Protein AF-A0A932H5B2-F1 (afdb_monomer_lite)

Secondary structure (DSSP, 8-state):
----TTB-TTS-EE--SEEEEEEEETTEEESSEEEEETT--EEEEEEESSS-EEEEETTSS-EEEEE-BTSEEEEEE---S-EEEEEE--S--STTGGG-EEEEEEEPPPGGG-----EEEEEEEGGGTEEEEEE--BTTTB--EEEEEEE-SSGGGGTT--TT-EE---

Radius of gyration: 19.83 Å; chains: 1; bounding box: 41×27×55 Å

pLDDT: mean 87.24, std 11.43, range [37.25, 97.94]

Structure (mmCIF, N/CA/C/O backbone):
data_AF-A0A932H5B2-F1
#
_entry.id   AF-A0A932H5B2-F1
#
loop_
_atom_site.group_PDB
_atom_site.id
_atom_site.type_symbol
_atom_site.label_atom_id
_atom_site.label_alt_id
_atom_site.label_comp_id
_atom_site.label_asym_id
_atom_site.label_entity_id
_atom_site.label_seq_id
_atom_site.pdbx_PDB_ins_code
_atom_site.Cartn_x
_atom_site.Cartn_y
_atom_site.Cartn_z
_atom_site.occupancy
_atom_site.B_iso_or_equiv
_atom_site.auth_seq_id
_atom_site.auth_comp_id
_atom_site.auth_asym_id
_atom_site.auth_atom_id
_atom_site.pdbx_PDB_model_num
ATOM 1 N N . MET A 1 1 ? -12.719 -3.119 -20.980 1.00 40.75 1 MET A N 1
ATOM 2 C CA . MET A 1 1 ? -11.584 -3.532 -20.126 1.00 40.75 1 MET A CA 1
ATOM 3 C C . MET A 1 1 ? -12.163 -4.275 -18.932 1.00 40.75 1 MET A C 1
ATOM 5 O O . MET A 1 1 ? -13.100 -3.775 -18.320 1.00 40.75 1 MET A O 1
ATOM 9 N N . SER A 1 2 ? -11.714 -5.512 -18.713 1.00 37.25 2 SER A N 1
ATOM 10 C CA . SER A 1 2 ? -12.248 -6.443 -17.710 1.00 37.25 2 SER A CA 1
ATOM 11 C C . SER A 1 2 ? -12.205 -5.823 -16.313 1.00 37.25 2 SER A C 1
ATOM 13 O O . SER A 1 2 ? -11.119 -5.559 -15.805 1.00 37.25 2 SER A O 1
ATOM 15 N N . HIS A 1 3 ? -13.371 -5.586 -15.712 1.00 44.72 3 HIS A N 1
ATOM 16 C CA . HIS A 1 3 ? -13.480 -5.186 -14.312 1.00 44.72 3 HIS A CA 1
ATOM 17 C C . HIS A 1 3 ? -13.084 -6.399 -13.466 1.00 44.72 3 HIS A C 1
ATOM 19 O O . HIS A 1 3 ? -13.853 -7.346 -13.325 1.00 44.72 3 HIS A O 1
ATOM 25 N N . THR A 1 4 ? -11.845 -6.430 -12.979 1.00 56.38 4 THR A N 1
ATOM 26 C CA . THR A 1 4 ? -11.479 -7.358 -11.905 1.00 56.38 4 THR A CA 1
ATOM 27 C C . THR A 1 4 ? -12.244 -6.948 -10.646 1.00 56.38 4 THR A C 1
ATOM 29 O O . THR A 1 4 ? -12.588 -5.780 -10.493 1.00 56.38 4 THR A O 1
ATOM 32 N N . GLN A 1 5 ? -12.491 -7.882 -9.724 1.00 66.62 5 GLN A N 1
ATOM 33 C CA . GLN A 1 5 ? -13.179 -7.626 -8.444 1.00 66.62 5 GLN A CA 1
ATOM 34 C C . GLN A 1 5 ? -12.638 -6.399 -7.677 1.00 66.62 5 GLN A C 1
ATOM 36 O O . GLN A 1 5 ? -13.367 -5.771 -6.916 1.00 66.62 5 GLN A O 1
ATOM 41 N N . TYR A 1 6 ? -11.367 -6.055 -7.900 1.00 77.38 6 TYR A N 1
ATOM 42 C CA . TYR A 1 6 ? -10.659 -4.952 -7.253 1.00 77.38 6 TYR A CA 1
ATOM 43 C C . TYR A 1 6 ? -10.408 -3.743 -8.169 1.00 77.38 6 TYR A C 1
ATOM 45 O O . TYR A 1 6 ? -10.030 -2.681 -7.681 1.00 77.38 6 TYR A O 1
ATOM 53 N N . GLY A 1 7 ? -10.581 -3.887 -9.485 1.00 82.00 7 GLY A N 1
ATOM 54 C CA . GLY A 1 7 ? -10.318 -2.835 -10.465 1.00 82.00 7 GLY A CA 1
ATOM 55 C C . GLY A 1 7 ? -11.496 -1.874 -10.600 1.00 82.00 7 GLY A C 1
ATOM 56 O O . GLY A 1 7 ? -12.632 -2.295 -10.808 1.00 82.00 7 GLY A O 1
ATOM 57 N N . LEU A 1 8 ? -11.219 -0.576 -10.510 1.00 85.31 8 LEU A N 1
ATOM 58 C CA . LEU A 1 8 ? -12.201 0.495 -10.642 1.00 85.31 8 LEU A CA 1
ATOM 59 C C . LEU A 1 8 ? -12.187 1.106 -12.060 1.00 85.31 8 LEU A C 1
ATOM 61 O O . LEU A 1 8 ? -11.189 0.985 -12.777 1.00 85.31 8 LEU A O 1
ATOM 65 N N . PRO A 1 9 ? -13.272 1.790 -12.485 1.00 84.44 9 PRO A N 1
ATOM 66 C CA . PRO A 1 9 ? -13.373 2.381 -13.827 1.00 84.44 9 PRO A CA 1
ATOM 67 C C . PRO A 1 9 ? -12.300 3.429 -14.158 1.00 84.44 9 PRO A C 1
ATOM 69 O O . PRO A 1 9 ? -12.025 3.677 -15.328 1.00 84.44 9 PRO A O 1
ATOM 72 N N . ASP A 1 10 ? -11.687 4.034 -13.142 1.00 85.38 10 ASP A N 1
ATOM 73 C CA . ASP A 1 10 ? -10.596 5.007 -13.270 1.00 85.38 10 ASP A CA 1
ATOM 74 C C . ASP A 1 10 ? -9.206 4.353 -13.421 1.00 85.38 10 ASP A C 1
ATOM 76 O O . ASP A 1 10 ? -8.190 5.046 -13.450 1.00 85.38 10 ASP A O 1
ATOM 80 N N . GLY A 1 11 ? -9.148 3.018 -13.503 1.00 84.81 11 GLY A N 1
ATOM 81 C CA . GLY A 1 11 ? -7.909 2.249 -13.608 1.00 84.81 11 GLY A CA 1
ATOM 82 C C . GLY A 1 11 ? -7.170 2.062 -12.282 1.00 84.81 11 GLY A C 1
ATOM 83 O O . GLY A 1 11 ? -6.080 1.489 -12.278 1.00 84.81 11 GLY A O 1
ATOM 84 N N . SER A 1 12 ? -7.733 2.525 -11.163 1.00 91.38 12 SER A N 1
ATOM 85 C CA . SER A 1 12 ? -7.198 2.236 -9.834 1.00 91.38 12 SER A CA 1
ATOM 86 C C . SER A 1 12 ? -7.645 0.864 -9.331 1.00 91.38 12 SER A C 1
ATOM 88 O O . SER A 1 12 ? -8.636 0.299 -9.793 1.00 91.38 12 SER A O 1
ATOM 90 N N . VAL A 1 13 ? -6.896 0.308 -8.382 1.00 93.31 13 VAL A N 1
ATOM 91 C CA . VAL A 1 13 ? -7.183 -0.994 -7.778 1.00 93.31 13 VAL A CA 1
ATOM 92 C C . VAL A 1 13 ? -7.398 -0.809 -6.285 1.00 93.31 13 VAL A C 1
ATOM 94 O O . VAL A 1 13 ? -6.471 -0.431 -5.570 1.00 93.31 13 VAL A O 1
ATOM 97 N N . ARG A 1 14 ? -8.615 -1.072 -5.805 1.00 92.31 14 ARG A N 1
ATOM 98 C CA . ARG A 1 14 ? -8.953 -1.021 -4.379 1.00 92.31 14 ARG A CA 1
ATOM 99 C C . ARG A 1 14 ? -8.633 -2.354 -3.728 1.00 92.31 14 ARG A C 1
ATOM 101 O O . ARG A 1 14 ? -9.216 -3.364 -4.105 1.00 92.31 14 ARG A O 1
ATOM 108 N N . LEU A 1 15 ? -7.733 -2.353 -2.749 1.00 90.81 15 LEU A N 1
ATOM 109 C CA . LEU A 1 15 ? -7.240 -3.578 -2.120 1.00 90.81 15 LEU A CA 1
ATOM 110 C C . LEU A 1 15 ? -7.739 -3.707 -0.671 1.00 90.81 15 LEU A C 1
ATOM 112 O O . LEU A 1 15 ? -7.776 -2.710 0.062 1.00 90.81 15 LEU A O 1
ATOM 116 N N . PRO A 1 16 ? -8.144 -4.917 -0.242 1.00 90.06 16 PRO A N 1
ATOM 117 C CA . PRO A 1 16 ? -8.527 -5.166 1.143 1.00 90.06 16 PRO A CA 1
ATOM 118 C C . PRO A 1 16 ? -7.301 -5.081 2.072 1.00 90.06 16 PRO A C 1
ATOM 120 O O . PRO A 1 16 ? -6.175 -5.253 1.600 1.00 90.06 16 PRO A O 1
ATOM 123 N N . PRO A 1 17 ? -7.495 -4.815 3.379 1.00 90.50 17 PRO A N 1
ATOM 124 C CA . PRO A 1 17 ? -6.425 -4.887 4.377 1.00 90.50 17 PRO A CA 1
ATOM 125 C C . PRO A 1 17 ? -5.668 -6.221 4.327 1.00 90.50 17 PRO A C 1
ATOM 127 O O . PRO A 1 17 ? -6.274 -7.263 4.078 1.00 90.50 17 PRO A O 1
ATOM 130 N N . GLY A 1 18 ? -4.360 -6.187 4.590 1.00 92.06 18 GLY A N 1
ATOM 131 C CA . GLY A 1 18 ? -3.470 -7.349 4.495 1.00 92.06 18 GLY A CA 1
ATOM 132 C C . GLY A 1 18 ? -2.404 -7.212 3.406 1.00 92.06 18 GLY A C 1
ATOM 133 O O . GLY A 1 18 ? -1.828 -6.137 3.218 1.00 92.06 18 GLY A O 1
ATOM 134 N N . ASP A 1 19 ? -2.113 -8.316 2.721 1.00 95.44 19 ASP A N 1
ATOM 135 C CA . ASP A 1 19 ? -1.009 -8.404 1.765 1.00 95.44 19 ASP A CA 1
ATOM 136 C C . ASP A 1 19 ? -1.374 -7.787 0.408 1.00 95.44 19 ASP A C 1
ATOM 138 O O . ASP A 1 19 ? -2.349 -8.163 -0.246 1.00 95.44 19 ASP A O 1
ATOM 142 N N . VAL A 1 20 ? -0.550 -6.840 -0.035 1.00 95.38 20 VAL A N 1
ATOM 143 C CA . VAL A 1 20 ? -0.698 -6.109 -1.295 1.00 95.38 20 VAL A CA 1
ATOM 144 C C . VAL A 1 20 ? 0.484 -6.438 -2.191 1.00 95.38 20 VAL A C 1
ATOM 146 O O . VAL A 1 20 ? 1.590 -5.946 -1.984 1.00 95.38 20 VAL A O 1
ATOM 149 N N . TYR A 1 21 ? 0.254 -7.261 -3.207 1.00 95.50 21 TYR A N 1
ATOM 150 C CA . TYR A 1 21 ? 1.292 -7.649 -4.159 1.00 95.50 21 TYR A CA 1
ATOM 151 C C . TYR A 1 21 ? 1.503 -6.570 -5.217 1.00 95.50 21 TYR A C 1
ATOM 153 O O . TYR A 1 21 ? 0.560 -6.147 -5.889 1.00 95.50 21 TYR A O 1
ATOM 161 N N . ILE A 1 22 ? 2.757 -6.156 -5.385 1.00 97.12 22 ILE A N 1
ATOM 162 C CA . ILE A 1 22 ? 3.170 -5.141 -6.349 1.00 97.12 22 ILE A CA 1
ATOM 163 C C . ILE A 1 22 ? 4.284 -5.728 -7.209 1.00 97.12 22 ILE A C 1
ATOM 165 O O . ILE A 1 22 ? 5.398 -5.984 -6.745 1.00 97.12 22 ILE A O 1
ATOM 169 N N . LEU A 1 23 ? 3.987 -5.928 -8.490 1.00 97.12 23 LEU A N 1
ATOM 170 C CA . LEU A 1 23 ? 4.995 -6.303 -9.470 1.00 97.12 23 LEU A CA 1
ATOM 171 C C . LEU A 1 23 ? 5.765 -5.056 -9.898 1.00 97.12 23 LEU A C 1
ATOM 173 O O . LEU A 1 23 ? 5.173 -4.019 -10.198 1.00 97.12 23 LEU A O 1
ATOM 177 N N . VAL A 1 24 ? 7.084 -5.170 -9.960 1.00 97.94 24 VAL A N 1
ATOM 178 C CA . VAL A 1 24 ? 7.983 -4.069 -10.288 1.00 97.94 24 VAL A CA 1
ATOM 179 C C . VAL A 1 24 ? 8.810 -4.446 -11.506 1.00 97.94 24 VAL A C 1
ATOM 181 O O . VAL A 1 24 ? 9.407 -5.520 -11.580 1.00 97.94 24 VAL A O 1
ATOM 184 N N . THR A 1 25 ? 8.799 -3.567 -12.498 1.00 96.94 25 THR A N 1
ATOM 185 C CA . THR A 1 25 ? 9.558 -3.707 -13.741 1.00 96.94 25 THR A CA 1
ATOM 186 C C . THR A 1 25 ? 9.916 -2.316 -14.254 1.00 96.94 25 THR A C 1
ATOM 188 O O . THR A 1 25 ? 9.278 -1.333 -13.887 1.00 96.94 25 THR A O 1
ATOM 191 N N . GLN A 1 26 ? 10.943 -2.180 -15.084 1.00 96.50 26 GLN A N 1
ATOM 192 C CA . GLN A 1 26 ? 11.257 -0.933 -15.774 1.00 96.50 26 GLN A CA 1
ATOM 193 C C . GLN A 1 26 ? 10.039 -0.483 -16.611 1.00 96.50 26 GLN A C 1
ATOM 195 O O . GLN A 1 26 ? 9.632 -1.154 -17.552 1.00 96.50 26 GLN A O 1
ATOM 200 N N . PHE A 1 27 ? 9.373 0.641 -16.350 1.00 95.38 27 PHE A N 1
ATOM 201 C CA . PHE A 1 27 ? 9.579 1.668 -15.318 1.00 95.38 27 PHE A CA 1
ATOM 202 C C . PHE A 1 27 ? 8.260 1.929 -14.581 1.00 95.38 27 PHE A C 1
ATOM 204 O O . PHE A 1 27 ? 7.773 3.059 -14.518 1.00 95.38 27 PHE A O 1
ATOM 211 N N . VAL A 1 28 ? 7.620 0.858 -14.121 1.00 96.75 28 VAL A N 1
ATOM 212 C CA . VAL A 1 28 ? 6.246 0.841 -13.634 1.00 96.75 28 VAL A CA 1
ATOM 213 C C . VAL A 1 28 ? 6.097 -0.096 -12.434 1.00 96.75 28 VAL A C 1
ATOM 215 O O . VAL A 1 28 ? 6.658 -1.191 -12.392 1.00 96.75 28 VAL A O 1
ATOM 218 N N . TYR A 1 29 ? 5.298 0.344 -11.468 1.00 97.38 29 TYR A N 1
ATOM 219 C CA . TYR A 1 29 ? 4.737 -0.518 -10.433 1.00 97.38 29 TYR A CA 1
ATOM 220 C C . TYR A 1 29 ? 3.374 -1.000 -10.910 1.00 97.38 29 TYR A C 1
ATOM 222 O O . TYR A 1 29 ? 2.596 -0.209 -11.437 1.00 97.38 29 TYR A O 1
ATOM 230 N N . VAL A 1 30 ? 3.064 -2.276 -10.741 1.00 95.56 30 VAL A N 1
ATOM 231 C CA . VAL A 1 30 ? 1.767 -2.835 -11.113 1.00 95.56 30 VAL A CA 1
ATOM 232 C C . VAL A 1 30 ? 1.126 -3.452 -9.874 1.00 95.56 30 VAL A C 1
ATOM 234 O O . VAL A 1 30 ? 1.669 -4.428 -9.353 1.00 95.56 30 VAL A O 1
ATOM 237 N N . PRO A 1 31 ? -0.032 -2.938 -9.425 1.00 95.06 31 PRO A N 1
ATOM 238 C CA . PRO A 1 31 ? -0.730 -1.741 -9.927 1.00 95.06 31 PRO A CA 1
ATOM 239 C C . PRO A 1 31 ? 0.020 -0.422 -9.640 1.00 95.06 31 PRO A C 1
ATOM 241 O O . PRO A 1 31 ? 0.735 -0.309 -8.648 1.00 95.06 31 PRO A O 1
ATOM 244 N N . ASN A 1 32 ? -0.178 0.595 -10.492 1.00 94.62 32 ASN A N 1
ATOM 245 C CA . ASN A 1 32 ? 0.404 1.937 -10.310 1.00 94.62 32 ASN A CA 1
ATOM 246 C C . ASN A 1 32 ? -0.551 2.936 -9.638 1.00 94.62 32 ASN A C 1
ATOM 248 O O . ASN A 1 32 ? -0.116 4.018 -9.263 1.00 94.62 32 ASN A O 1
ATOM 252 N N . ASN A 1 33 ? -1.831 2.588 -9.499 1.00 95.56 33 ASN A N 1
ATOM 253 C CA . ASN A 1 33 ? -2.848 3.353 -8.784 1.00 95.56 33 ASN A CA 1
ATOM 254 C C . ASN A 1 33 ? -3.533 2.411 -7.790 1.00 95.56 33 ASN A C 1
ATOM 256 O O . ASN A 1 33 ? -4.381 1.605 -8.170 1.00 95.56 33 ASN A O 1
ATOM 260 N N . ILE A 1 34 ? -3.135 2.482 -6.527 1.00 95.75 34 ILE A N 1
ATOM 261 C CA . ILE A 1 34 ? -3.607 1.610 -5.449 1.00 95.75 34 ILE A CA 1
ATOM 262 C C . ILE A 1 34 ? -4.561 2.409 -4.572 1.00 95.75 34 ILE A C 1
ATOM 264 O O . ILE A 1 34 ? -4.251 3.546 -4.242 1.00 95.75 34 ILE A O 1
ATOM 268 N N . ARG A 1 35 ? -5.691 1.835 -4.156 1.00 94.69 35 ARG A N 1
ATOM 269 C CA . ARG A 1 35 ? -6.562 2.433 -3.137 1.00 94.69 35 ARG A CA 1
ATOM 270 C C . ARG A 1 35 ? -6.553 1.609 -1.859 1.00 94.69 35 ARG A C 1
ATOM 272 O O . ARG A 1 35 ? -6.812 0.406 -1.909 1.00 94.69 35 ARG A O 1
ATOM 279 N N . LEU A 1 36 ? -6.273 2.271 -0.740 1.00 94.06 36 LEU A N 1
ATOM 280 C CA . LEU A 1 36 ? -6.216 1.702 0.608 1.00 94.06 36 LEU A CA 1
ATOM 281 C C . LEU A 1 36 ? -7.199 2.441 1.523 1.00 94.06 36 LEU A C 1
ATOM 283 O O . LEU A 1 36 ? -7.577 3.572 1.235 1.00 94.06 36 LEU A O 1
ATOM 287 N N . LYS A 1 37 ? -7.583 1.827 2.641 1.00 92.62 37 LYS A N 1
ATOM 288 C CA . LYS A 1 37 ? -8.440 2.443 3.661 1.00 92.62 37 LYS A CA 1
ATOM 289 C C . LYS A 1 37 ? -7.598 3.053 4.776 1.00 92.62 37 LYS A C 1
ATOM 291 O O . LYS A 1 37 ? -6.624 2.443 5.228 1.00 92.62 37 LYS A O 1
ATOM 296 N N . ALA A 1 38 ? -7.998 4.227 5.250 1.00 90.25 38 ALA A N 1
ATOM 297 C CA . ALA A 1 38 ? -7.423 4.824 6.445 1.00 90.25 38 ALA A CA 1
ATOM 298 C C . ALA A 1 38 ? -7.610 3.900 7.666 1.00 90.25 38 ALA A C 1
ATOM 300 O O . ALA A 1 38 ? -8.615 3.207 7.804 1.00 90.25 38 ALA A O 1
ATOM 301 N N . GLY A 1 39 ? -6.614 3.852 8.548 1.00 86.06 39 GLY A N 1
ATOM 302 C CA . GLY A 1 39 ? -6.627 3.069 9.785 1.00 86.06 39 GLY A CA 1
ATOM 303 C C . GLY A 1 39 ? -6.365 1.566 9.624 1.00 86.06 39 GLY A C 1
ATOM 304 O O . GLY A 1 39 ? -6.055 0.914 10.628 1.00 86.06 39 GLY A O 1
ATOM 305 N N . ALA A 1 40 ? -6.413 1.024 8.404 1.00 88.31 40 ALA A N 1
ATOM 306 C CA . ALA A 1 40 ? -6.161 -0.387 8.118 1.00 88.31 40 ALA A CA 1
ATOM 307 C C . ALA A 1 40 ? -4.665 -0.705 7.942 1.00 88.31 40 ALA A C 1
ATOM 309 O O . ALA A 1 40 ? -3.876 0.135 7.510 1.00 88.31 40 ALA A O 1
ATOM 310 N N . LEU A 1 41 ? -4.268 -1.928 8.307 1.00 89.75 41 LEU A N 1
ATOM 311 C CA . LEU A 1 41 ? -2.891 -2.410 8.189 1.00 89.75 41 LEU A CA 1
ATOM 312 C C . LEU A 1 41 ? -2.686 -3.110 6.841 1.00 89.75 41 LEU A C 1
ATOM 314 O O . LEU A 1 41 ? -3.460 -3.994 6.475 1.00 89.75 41 LEU A O 1
ATOM 318 N N . TYR A 1 42 ? -1.621 -2.737 6.136 1.00 94.50 42 TYR A N 1
ATOM 319 C CA . TYR A 1 42 ? -1.247 -3.309 4.847 1.00 94.50 42 TYR A CA 1
ATOM 320 C C . TYR A 1 42 ? 0.223 -3.707 4.834 1.00 94.50 42 TYR A C 1
ATOM 322 O O . TYR A 1 42 ? 1.063 -2.979 5.362 1.00 94.50 42 TYR A O 1
ATOM 330 N N . THR A 1 43 ? 0.548 -4.810 4.168 1.00 95.94 43 THR A N 1
ATOM 331 C CA . THR A 1 43 ? 1.926 -5.203 3.862 1.00 95.94 43 THR A CA 1
ATOM 332 C C . THR A 1 43 ? 2.112 -5.166 2.353 1.00 95.94 43 THR A C 1
ATOM 334 O O . THR A 1 43 ? 1.600 -6.014 1.630 1.00 95.94 43 THR A O 1
ATOM 337 N N . LEU A 1 44 ? 2.836 -4.162 1.865 1.00 96.44 44 LEU A N 1
ATOM 338 C CA . LEU A 1 44 ? 3.193 -4.039 0.456 1.00 96.44 44 LEU A CA 1
ATOM 339 C C . LEU A 1 44 ? 4.321 -5.030 0.151 1.00 96.44 44 LEU A C 1
ATOM 341 O O . LEU A 1 44 ? 5.414 -4.915 0.702 1.00 96.44 44 LEU A O 1
ATOM 345 N N . LEU A 1 45 ? 4.049 -6.005 -0.707 1.00 97.56 45 LEU A N 1
ATOM 346 C CA . LEU A 1 45 ? 4.970 -7.055 -1.123 1.00 97.56 45 LEU A CA 1
ATOM 347 C C . LEU A 1 45 ? 5.443 -6.763 -2.544 1.00 97.56 45 LEU A C 1
ATOM 349 O O . LEU A 1 45 ? 4.716 -6.975 -3.515 1.00 97.56 45 LEU A O 1
ATOM 353 N N . PHE A 1 46 ? 6.667 -6.269 -2.663 1.00 97.94 46 PHE A N 1
ATOM 354 C CA . PHE A 1 46 ? 7.278 -5.922 -3.935 1.00 97.94 46 PHE A CA 1
ATOM 355 C C . PHE A 1 46 ? 8.061 -7.098 -4.507 1.00 97.94 46 PHE A C 1
ATOM 357 O O . PHE A 1 46 ? 8.877 -7.707 -3.812 1.00 97.94 46 PHE A O 1
ATOM 364 N N . LEU A 1 47 ? 7.866 -7.361 -5.797 1.00 97.38 47 LEU A N 1
ATOM 365 C CA . LEU A 1 47 ? 8.651 -8.326 -6.558 1.00 97.38 47 LEU A CA 1
ATOM 366 C C . LEU A 1 47 ? 9.214 -7.658 -7.810 1.00 97.38 47 LEU A C 1
ATOM 368 O O . LEU A 1 47 ? 8.448 -7.256 -8.685 1.00 97.38 47 LEU A O 1
ATOM 372 N N . SER A 1 48 ? 10.541 -7.581 -7.921 1.00 97.69 48 SER A N 1
ATOM 373 C CA . SER A 1 48 ? 11.174 -7.146 -9.167 1.00 97.69 48 SER A CA 1
ATOM 374 C C . SER A 1 48 ? 11.312 -8.300 -10.160 1.00 97.69 48 SER A C 1
ATOM 376 O O . SER A 1 48 ? 11.776 -9.386 -9.804 1.00 97.69 48 SER A O 1
AT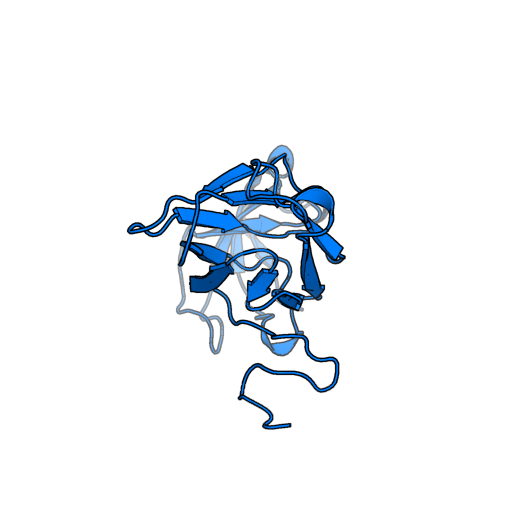OM 378 N N . LYS A 1 49 ? 10.936 -8.044 -11.417 1.00 97.19 49 LYS A N 1
ATOM 379 C CA . LYS A 1 49 ? 11.073 -8.989 -12.535 1.00 97.19 49 LYS A CA 1
ATOM 380 C C . LYS A 1 49 ? 12.380 -8.822 -13.322 1.00 97.19 49 LYS A C 1
ATOM 382 O O . LYS A 1 49 ? 12.752 -9.734 -14.055 1.00 97.19 49 LYS A O 1
ATOM 387 N N . ASP A 1 50 ? 13.047 -7.675 -13.218 1.00 95.81 50 ASP A N 1
ATOM 388 C CA . ASP A 1 50 ? 14.170 -7.318 -14.091 1.00 95.81 50 ASP A CA 1
ATOM 389 C C . ASP A 1 50 ? 15.414 -6.860 -13.321 1.00 95.81 50 ASP A C 1
ATOM 391 O O . ASP A 1 50 ? 16.375 -7.616 -13.199 1.00 95.81 50 ASP A O 1
ATOM 395 N N . VAL A 1 51 ? 15.413 -5.637 -12.801 1.00 96.06 51 VAL A N 1
ATOM 396 C CA . VAL A 1 51 ? 16.572 -4.983 -12.188 1.00 96.06 51 VAL A CA 1
ATOM 397 C C . VAL A 1 51 ? 16.278 -4.579 -10.752 1.00 96.06 51 VAL A C 1
ATOM 399 O O . VAL A 1 51 ? 15.177 -4.750 -10.234 1.00 96.06 51 VAL A O 1
ATOM 402 N N . LEU A 1 52 ? 17.288 -4.059 -10.078 1.00 96.69 52 LEU A N 1
ATOM 403 C CA . LEU A 1 52 ? 17.124 -3.482 -8.760 1.00 96.69 52 LEU A CA 1
ATOM 404 C C . LEU A 1 52 ? 16.315 -2.173 -8.873 1.00 96.69 52 LEU A C 1
ATOM 406 O O . LEU A 1 52 ? 16.565 -1.350 -9.754 1.00 96.69 52 LEU A O 1
ATOM 410 N N . HIS A 1 53 ? 15.311 -2.020 -8.009 1.00 97.62 53 HIS A N 1
ATOM 411 C CA . HIS A 1 53 ? 14.449 -0.835 -7.930 1.00 97.62 53 HIS A CA 1
ATOM 412 C C . HIS A 1 53 ? 14.399 -0.299 -6.504 1.00 97.62 53 HIS A C 1
ATOM 414 O O . HIS A 1 53 ? 14.870 -0.931 -5.560 1.00 97.62 53 HIS A O 1
ATOM 420 N N . GLY A 1 54 ? 13.770 0.858 -6.346 1.00 95.75 54 GLY A N 1
ATOM 421 C CA . GLY A 1 54 ? 13.447 1.438 -5.054 1.00 95.75 54 GLY A CA 1
ATOM 422 C C . GLY A 1 54 ? 11.945 1.642 -4.898 1.00 95.75 54 GLY A C 1
ATOM 423 O O . GLY A 1 54 ? 11.214 1.705 -5.887 1.00 95.75 54 GLY A O 1
ATOM 424 N N . ALA A 1 55 ? 11.481 1.756 -3.662 1.00 95.94 55 ALA A N 1
ATOM 425 C CA . ALA A 1 55 ? 10.163 2.281 -3.335 1.00 95.94 55 ALA A CA 1
ATOM 426 C C . ALA A 1 55 ? 10.301 3.267 -2.179 1.00 95.94 55 ALA A C 1
ATOM 428 O O . ALA A 1 55 ? 10.703 2.889 -1.078 1.00 95.94 55 ALA A O 1
ATOM 429 N N . SER A 1 56 ? 9.958 4.522 -2.450 1.00 95.00 56 SER A N 1
ATOM 430 C CA . SER A 1 56 ? 9.951 5.628 -1.498 1.00 95.00 56 SER A CA 1
ATOM 431 C C . SER A 1 56 ? 8.550 6.216 -1.410 1.00 95.00 56 SER A C 1
ATOM 433 O O . SER A 1 56 ? 8.015 6.655 -2.426 1.00 95.00 56 SER A O 1
ATOM 435 N N . LEU A 1 57 ? 7.949 6.197 -0.220 1.00 94.00 57 LEU A N 1
ATOM 436 C CA . LEU A 1 57 ? 6.622 6.762 0.047 1.00 94.00 57 LEU A CA 1
ATOM 437 C C . LEU A 1 57 ? 6.767 8.165 0.657 1.00 94.00 57 LEU A C 1
ATOM 439 O O . LEU A 1 57 ? 7.095 8.295 1.841 1.00 94.00 57 LEU A O 1
ATOM 443 N N . ILE A 1 58 ? 6.521 9.207 -0.137 1.00 89.44 58 ILE A N 1
ATOM 444 C CA . ILE A 1 58 ? 6.944 10.589 0.160 1.00 89.44 58 ILE A CA 1
ATOM 445 C C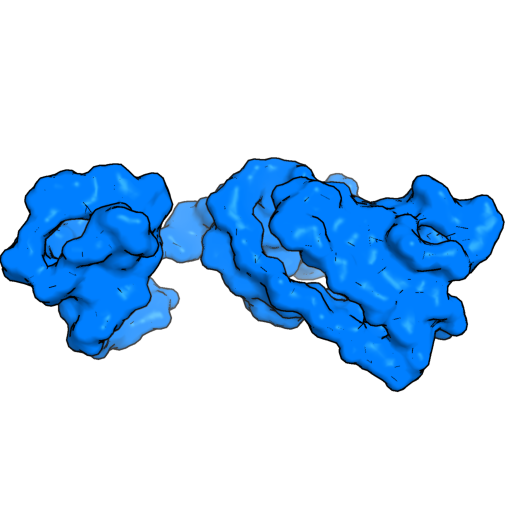 . ILE A 1 58 ? 6.168 11.231 1.318 1.00 89.44 58 ILE A C 1
ATOM 447 O O . ILE A 1 58 ? 6.744 11.921 2.152 1.00 89.44 58 ILE A O 1
ATOM 451 N N . GLU A 1 59 ? 4.875 10.963 1.417 1.00 83.06 59 GLU A N 1
ATOM 452 C CA . GLU A 1 59 ? 3.946 11.551 2.387 1.00 83.06 59 GLU A CA 1
ATOM 453 C C . GLU A 1 59 ? 3.894 10.737 3.693 1.00 83.06 59 GLU A C 1
ATOM 455 O O . GLU A 1 59 ? 3.053 10.959 4.564 1.00 83.06 59 GLU A O 1
ATOM 460 N N . THR A 1 60 ? 4.805 9.771 3.842 1.00 77.62 60 THR A N 1
ATOM 461 C CA . THR A 1 60 ? 4.951 8.946 5.046 1.00 77.62 60 THR A CA 1
ATOM 462 C C . THR A 1 60 ? 6.144 9.406 5.887 1.00 77.62 60 THR A C 1
ATOM 464 O O . THR A 1 60 ? 6.843 10.355 5.541 1.00 77.62 60 THR A O 1
ATOM 467 N N . ARG A 1 61 ? 6.426 8.724 7.008 1.00 73.56 61 ARG A N 1
ATOM 468 C CA . ARG A 1 61 ? 7.655 8.929 7.804 1.00 73.56 61 ARG A CA 1
ATOM 469 C C . ARG A 1 61 ? 8.899 8.372 7.088 1.00 73.56 61 ARG A C 1
ATOM 471 O O . ARG A 1 61 ? 9.639 7.584 7.671 1.00 73.56 61 ARG A O 1
ATOM 478 N N . SER A 1 62 ? 9.099 8.751 5.828 1.00 71.19 62 SER A N 1
ATOM 479 C CA . SER A 1 62 ? 10.222 8.339 4.983 1.00 71.19 62 SER A CA 1
ATOM 480 C C . SER A 1 62 ? 10.382 6.818 4.878 1.00 71.19 62 SER A C 1
ATOM 482 O O . SER A 1 62 ? 11.486 6.292 5.037 1.00 71.19 62 SER A O 1
ATOM 484 N N . LEU A 1 63 ? 9.283 6.096 4.627 1.00 84.88 63 LEU A N 1
ATOM 485 C CA . LEU A 1 63 ? 9.357 4.664 4.342 1.00 84.88 63 LEU A CA 1
ATOM 486 C C . LEU A 1 63 ? 10.025 4.450 2.983 1.00 84.88 63 LEU A C 1
ATOM 488 O O . LEU A 1 63 ? 9.491 4.836 1.943 1.00 84.88 63 LEU A O 1
ATOM 492 N N . ASN A 1 64 ? 11.202 3.833 3.026 1.00 91.88 64 ASN A N 1
ATOM 493 C CA . ASN A 1 64 ? 12.043 3.568 1.870 1.00 91.88 64 ASN A CA 1
ATOM 494 C C . ASN A 1 64 ? 12.478 2.105 1.879 1.00 91.88 64 ASN A C 1
ATOM 496 O O . ASN A 1 64 ? 12.795 1.548 2.932 1.00 91.88 64 ASN A O 1
ATOM 500 N N . SER A 1 65 ? 12.517 1.469 0.716 1.00 93.31 65 SER A N 1
ATOM 501 C CA . SER A 1 65 ? 13.055 0.117 0.576 1.00 93.31 65 SER A CA 1
ATOM 502 C C . SER A 1 65 ? 13.690 -0.097 -0.785 1.00 93.31 65 SER A C 1
ATOM 504 O O . SER A 1 65 ? 13.241 0.450 -1.789 1.00 93.31 65 SER A O 1
ATOM 506 N N . VAL A 1 66 ? 14.726 -0.932 -0.795 1.00 95.06 66 VAL A N 1
ATOM 507 C CA . VAL A 1 66 ? 15.346 -1.447 -2.015 1.00 95.06 66 VAL A CA 1
ATOM 508 C C . VAL A 1 66 ? 14.662 -2.758 -2.393 1.00 95.06 66 VAL A C 1
ATOM 510 O O . VAL A 1 66 ? 14.417 -3.623 -1.549 1.00 95.06 66 VAL A O 1
ATOM 513 N N . ILE A 1 67 ? 14.335 -2.900 -3.671 1.00 97.19 67 ILE A N 1
ATOM 514 C CA . ILE A 1 67 ? 13.613 -4.036 -4.235 1.00 97.19 67 ILE A CA 1
ATOM 515 C C . ILE A 1 67 ? 14.588 -4.803 -5.123 1.00 97.19 67 ILE A C 1
ATOM 517 O O . ILE A 1 67 ? 14.979 -4.330 -6.191 1.00 97.19 67 ILE A O 1
ATOM 521 N N . MET A 1 68 ? 14.987 -5.988 -4.667 1.00 95.88 68 MET A N 1
ATOM 522 C CA . MET A 1 68 ? 15.947 -6.843 -5.364 1.00 95.88 68 MET A CA 1
ATOM 523 C C . MET A 1 68 ? 15.229 -7.914 -6.200 1.00 95.88 68 MET A C 1
ATOM 525 O O . MET A 1 68 ? 14.267 -8.516 -5.718 1.00 95.88 68 MET A O 1
ATOM 529 N N . PRO A 1 69 ? 15.685 -8.200 -7.434 1.00 95.38 69 PRO A N 1
ATOM 530 C CA . PRO A 1 69 ? 15.195 -9.342 -8.202 1.00 95.38 69 PRO A CA 1
ATOM 531 C C . PRO A 1 69 ? 15.399 -10.668 -7.461 1.00 95.38 69 PRO A C 1
ATOM 533 O O . PRO A 1 69 ? 16.427 -10.881 -6.821 1.00 95.38 69 PRO A O 1
ATOM 536 N N . GLY A 1 70 ? 14.431 -11.580 -7.582 1.00 93.38 70 GLY A N 1
ATOM 537 C CA . GLY A 1 70 ? 14.519 -12.934 -7.019 1.00 93.38 70 GLY A CA 1
ATOM 538 C C . GLY A 1 70 ? 14.121 -13.069 -5.545 1.00 93.38 70 GLY A C 1
ATOM 539 O O . GLY A 1 70 ? 14.099 -14.185 -5.032 1.00 93.38 70 GLY A O 1
ATOM 540 N N . MET A 1 71 ? 13.754 -11.976 -4.873 1.00 94.75 71 MET A N 1
ATOM 541 C CA . MET A 1 71 ? 13.216 -11.999 -3.512 1.00 94.75 71 MET A CA 1
ATOM 542 C C . MET A 1 71 ? 12.043 -11.031 -3.353 1.00 94.75 71 MET A C 1
ATOM 544 O O . MET A 1 71 ? 11.879 -10.098 -4.137 1.00 94.75 71 MET A O 1
ATOM 548 N N . VAL A 1 72 ? 11.216 -11.272 -2.336 1.00 96.44 72 VAL A N 1
ATOM 549 C CA . VAL A 1 72 ? 10.096 -10.392 -1.990 1.00 96.44 72 VAL A CA 1
ATOM 550 C C . VAL A 1 72 ? 10.568 -9.377 -0.955 1.00 96.44 72 VAL A C 1
ATOM 552 O O . VAL A 1 72 ? 11.025 -9.758 0.122 1.00 96.44 72 VAL A O 1
ATOM 555 N N . THR A 1 73 ? 10.425 -8.091 -1.267 1.00 96.50 73 THR A N 1
ATOM 556 C CA . THR A 1 73 ? 10.629 -7.004 -0.300 1.00 96.50 73 THR A CA 1
ATOM 557 C C . THR A 1 73 ? 9.280 -6.637 0.310 1.00 96.50 73 THR A C 1
ATOM 559 O O . THR A 1 73 ? 8.354 -6.288 -0.415 1.00 96.50 73 THR A O 1
ATOM 562 N N . ALA A 1 74 ? 9.166 -6.696 1.637 1.00 95.69 74 ALA A N 1
ATOM 563 C CA . ALA A 1 74 ? 7.952 -6.330 2.362 1.00 95.69 74 ALA A CA 1
ATOM 564 C C . ALA A 1 74 ? 8.070 -4.935 2.995 1.00 95.69 74 ALA A C 1
ATOM 566 O O . ALA A 1 74 ? 9.079 -4.618 3.623 1.00 95.69 74 ALA A O 1
ATOM 567 N N . MET A 1 75 ? 7.020 -4.123 2.877 1.00 94.00 75 MET A N 1
ATOM 568 C CA . MET A 1 75 ? 6.894 -2.822 3.534 1.00 94.00 75 MET A CA 1
ATOM 569 C C . MET A 1 75 ? 5.511 -2.691 4.169 1.00 94.00 75 MET A C 1
ATOM 571 O O . MET A 1 75 ? 4.500 -2.602 3.474 1.00 94.00 75 MET A O 1
ATOM 575 N N . THR A 1 76 ? 5.455 -2.660 5.498 1.00 92.50 76 THR A N 1
ATOM 576 C CA . THR A 1 76 ? 4.191 -2.530 6.229 1.00 92.50 76 THR A CA 1
ATOM 577 C C . THR A 1 76 ? 3.813 -1.064 6.406 1.00 92.50 76 THR A C 1
ATOM 579 O O . THR A 1 76 ? 4.617 -0.255 6.870 1.00 92.50 76 THR A O 1
ATOM 582 N N . VAL A 1 77 ? 2.574 -0.720 6.059 1.00 90.75 77 VAL A N 1
ATOM 583 C CA . VAL A 1 77 ? 2.037 0.640 6.144 1.00 90.75 77 VAL A CA 1
ATOM 584 C C . VAL A 1 77 ? 0.660 0.607 6.806 1.00 90.75 77 VAL A C 1
ATOM 586 O O . VAL A 1 77 ? -0.154 -0.282 6.562 1.00 90.75 77 VAL A O 1
ATOM 589 N N . ARG A 1 78 ? 0.392 1.599 7.656 1.00 90.94 78 ARG A N 1
ATOM 590 C CA . ARG A 1 78 ? -0.927 1.852 8.243 1.00 90.94 78 ARG A CA 1
ATOM 591 C C . ARG A 1 78 ? -1.258 3.326 8.024 1.00 90.94 78 ARG A C 1
ATOM 593 O O . ARG A 1 78 ? -0.849 4.156 8.841 1.00 90.94 78 ARG A O 1
ATOM 600 N N . PRO A 1 79 ? -1.890 3.689 6.897 1.00 88.12 79 PRO A N 1
ATOM 601 C CA . PRO A 1 79 ? -2.140 5.086 6.592 1.00 88.12 79 PRO A CA 1
ATOM 602 C C . PRO A 1 79 ? -3.237 5.595 7.529 1.00 88.12 79 PRO A C 1
ATOM 604 O O . PRO A 1 79 ? -4.319 5.028 7.579 1.00 88.12 79 PRO A O 1
ATOM 607 N N . MET A 1 80 ? -2.952 6.627 8.322 1.00 84.06 80 MET A N 1
ATOM 608 C CA . MET A 1 80 ? -3.901 7.141 9.326 1.00 84.06 80 MET A CA 1
ATOM 609 C C . MET A 1 80 ? -4.734 8.321 8.823 1.00 84.06 80 MET A C 1
ATOM 611 O O . MET A 1 80 ? -5.742 8.652 9.435 1.00 84.06 80 MET A O 1
ATOM 615 N N . GLN A 1 81 ? -4.290 8.975 7.753 1.00 84.94 81 GLN A N 1
ATOM 616 C CA . GLN A 1 81 ? -4.932 10.148 7.169 1.00 84.94 81 GLN A CA 1
ATOM 617 C C . GLN A 1 81 ? -5.297 9.836 5.724 1.00 84.94 81 GLN A C 1
ATOM 619 O O . GLN A 1 81 ? -4.526 9.177 5.024 1.00 84.94 81 GLN A O 1
ATOM 624 N N . THR A 1 82 ? -6.468 10.304 5.304 1.00 91.19 82 THR A N 1
ATOM 625 C CA . THR A 1 82 ? -6.898 10.240 3.910 1.00 91.19 82 THR A CA 1
ATOM 626 C C . THR A 1 82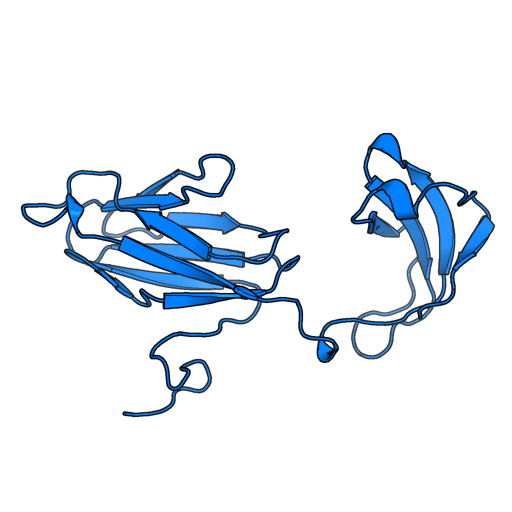 ? -6.051 11.168 3.044 1.00 91.19 82 THR A C 1
ATOM 628 O O . THR A 1 82 ? -5.459 12.135 3.530 1.00 91.19 82 THR A O 1
ATOM 631 N N . GLY A 1 83 ? -5.978 10.860 1.752 1.00 91.50 83 GLY A N 1
ATOM 632 C CA . GLY A 1 83 ? -5.186 11.621 0.791 1.00 91.50 83 GLY A CA 1
ATOM 633 C C . GLY A 1 83 ? -4.280 10.746 -0.059 1.00 91.50 83 GLY A C 1
ATOM 634 O O . GLY A 1 83 ? -4.344 9.519 -0.029 1.00 91.50 83 GLY A O 1
ATOM 635 N N . ASP A 1 84 ? -3.441 11.401 -0.847 1.00 94.50 84 ASP A N 1
ATOM 636 C CA . ASP A 1 84 ? -2.587 10.740 -1.819 1.00 94.50 84 ASP A CA 1
ATOM 637 C C . ASP A 1 84 ? -1.172 10.560 -1.266 1.00 94.50 84 ASP A C 1
ATOM 639 O O . ASP A 1 84 ? -0.573 11.506 -0.763 1.00 94.50 84 ASP A O 1
ATOM 643 N N . ILE A 1 85 ? -0.635 9.350 -1.403 1.00 94.19 85 ILE A N 1
ATOM 644 C CA . ILE A 1 85 ? 0.761 9.020 -1.140 1.00 94.19 85 ILE A CA 1
ATOM 645 C C . ILE A 1 85 ? 1.428 8.685 -2.479 1.00 94.19 85 ILE A C 1
ATOM 647 O O . ILE A 1 85 ? 1.048 7.738 -3.175 1.00 94.19 85 ILE A O 1
ATOM 651 N N . LEU A 1 86 ? 2.427 9.467 -2.856 1.00 94.88 86 LEU A N 1
ATOM 652 C CA . LEU A 1 86 ? 3.293 9.258 -3.995 1.00 94.88 86 LEU A CA 1
ATOM 653 C C . LEU A 1 86 ? 4.368 8.225 -3.650 1.00 94.88 86 LEU A C 1
ATOM 655 O O . LEU A 1 86 ? 5.143 8.371 -2.705 1.00 94.88 86 LEU A O 1
ATOM 659 N N . MET A 1 87 ? 4.431 7.184 -4.473 1.00 95.62 87 MET A N 1
ATOM 660 C CA . MET A 1 87 ? 5.482 6.181 -4.449 1.00 95.62 87 MET A CA 1
ATOM 661 C C . MET A 1 87 ? 6.452 6.447 -5.596 1.00 95.62 87 MET A C 1
ATOM 663 O O . MET A 1 87 ? 6.047 6.452 -6.760 1.00 95.62 87 MET A O 1
ATOM 667 N N . LEU A 1 88 ? 7.727 6.650 -5.278 1.00 95.62 88 LEU A N 1
ATOM 668 C CA . LEU A 1 88 ? 8.785 6.909 -6.251 1.00 95.62 88 LEU A CA 1
ATOM 669 C C . LEU A 1 88 ? 9.830 5.801 -6.251 1.00 95.62 88 LEU A C 1
ATOM 671 O O . LEU A 1 88 ? 10.149 5.226 -5.208 1.00 95.62 88 LEU A O 1
ATOM 675 N N . CYS A 1 89 ? 10.424 5.570 -7.419 1.00 95.69 89 CYS A N 1
ATOM 676 C CA . CYS A 1 89 ? 11.662 4.813 -7.497 1.00 95.69 89 CYS A CA 1
ATOM 677 C C . CYS A 1 89 ? 12.803 5.733 -7.066 1.00 95.69 89 CYS A C 1
ATOM 679 O O . CYS A 1 89 ? 13.028 6.764 -7.692 1.00 95.69 89 CYS A O 1
ATOM 681 N N . ASN A 1 90 ? 13.509 5.373 -5.997 1.00 93.75 90 ASN A N 1
ATOM 682 C CA . ASN A 1 90 ? 14.641 6.131 -5.452 1.00 93.75 90 ASN A CA 1
ATOM 683 C C . ASN A 1 90 ? 15.996 5.447 -5.697 1.00 93.75 90 ASN A C 1
ATOM 685 O O . ASN A 1 90 ? 16.985 5.798 -5.062 1.00 93.75 90 ASN A O 1
ATOM 689 N N . GLU A 1 91 ? 16.027 4.461 -6.588 1.00 93.62 91 GLU A N 1
ATOM 690 C CA . GLU A 1 91 ? 17.208 3.677 -6.918 1.00 93.62 91 GLU A CA 1
ATOM 691 C C . GLU A 1 91 ? 17.325 3.502 -8.432 1.00 93.62 91 GLU A C 1
ATOM 693 O O . GLU A 1 91 ? 16.338 3.169 -9.095 1.00 93.62 91 GLU A O 1
ATOM 698 N N . TYR A 1 92 ? 18.507 3.774 -8.988 1.00 93.88 92 TYR A N 1
ATOM 699 C CA . TYR A 1 92 ? 18.668 3.962 -10.426 1.00 93.88 92 TYR A CA 1
ATOM 700 C C . TYR A 1 92 ? 18.388 2.665 -11.185 1.00 93.88 92 TYR A C 1
ATOM 702 O O . TYR A 1 92 ? 19.222 1.770 -11.288 1.00 93.88 92 TYR A O 1
ATOM 710 N N . CYS A 1 93 ? 17.206 2.606 -11.793 1.00 93.75 93 CYS A N 1
ATOM 711 C CA . CYS A 1 93 ? 16.738 1.438 -12.525 1.00 93.75 93 CYS A CA 1
ATOM 712 C C . CYS A 1 93 ? 16.800 1.614 -14.048 1.00 93.75 93 CYS A C 1
ATOM 714 O O . CYS A 1 93 ? 16.271 0.777 -14.768 1.00 93.75 93 CYS A O 1
ATOM 716 N N . GLY A 1 94 ? 17.414 2.684 -14.575 1.00 95.25 94 GLY A N 1
ATOM 717 C CA . GLY A 1 94 ? 17.631 2.900 -16.017 1.00 95.25 94 GLY A CA 1
ATOM 718 C C . GLY A 1 94 ? 17.171 4.265 -16.549 1.00 95.25 94 GLY A C 1
ATOM 719 O O . GLY A 1 94 ? 16.816 5.166 -15.797 1.00 95.25 94 GLY A O 1
ATOM 720 N N . ILE A 1 95 ? 17.148 4.422 -17.879 1.00 94.81 95 ILE A N 1
ATOM 721 C CA . ILE A 1 95 ? 17.012 5.732 -18.557 1.00 94.81 95 ILE A CA 1
ATOM 722 C C . ILE A 1 95 ? 15.738 6.524 -18.205 1.00 94.81 95 ILE A C 1
ATOM 724 O O . ILE A 1 95 ? 15.732 7.753 -18.237 1.00 94.81 95 ILE A O 1
ATOM 728 N N . ARG A 1 96 ? 14.649 5.838 -17.846 1.00 93.81 96 ARG A N 1
ATOM 729 C CA . ARG A 1 96 ? 13.361 6.453 -17.484 1.00 93.81 96 ARG A CA 1
ATOM 730 C C . ARG A 1 96 ? 13.088 6.389 -15.972 1.00 93.81 96 ARG A C 1
ATOM 732 O O . ARG A 1 96 ? 11.966 6.628 -15.542 1.00 93.81 96 ARG A O 1
ATOM 739 N N . HIS A 1 97 ? 14.116 6.141 -15.158 1.00 93.81 97 HIS A N 1
ATOM 740 C CA . HIS A 1 97 ? 14.025 6.033 -13.698 1.00 93.81 97 HIS A CA 1
ATOM 741 C C . HIS A 1 97 ? 13.238 7.186 -13.042 1.00 93.81 97 HIS A C 1
ATOM 743 O O . HIS A 1 97 ? 12.305 6.943 -12.288 1.00 93.81 97 HIS A O 1
ATOM 749 N N . HIS A 1 98 ? 13.515 8.436 -13.424 1.00 91.81 98 HIS A N 1
ATOM 750 C CA . HIS A 1 98 ? 12.845 9.633 -12.889 1.00 91.81 98 HIS A CA 1
ATOM 751 C C . HIS A 1 98 ? 11.324 9.689 -13.136 1.00 91.81 98 HIS A C 1
ATOM 753 O O . HIS A 1 98 ? 10.611 10.447 -12.484 1.00 91.81 98 HIS A O 1
ATOM 759 N N . SER A 1 99 ? 10.819 8.937 -14.116 1.00 94.12 99 SER A N 1
ATOM 760 C CA . SER A 1 99 ? 9.392 8.884 -14.446 1.00 94.12 99 SER A CA 1
ATOM 761 C C . SER A 1 99 ? 8.672 7.716 -13.763 1.00 94.12 99 SER A C 1
ATOM 763 O O . SER A 1 99 ? 7.450 7.611 -13.885 1.00 94.12 99 SER A O 1
ATOM 765 N N . MET A 1 100 ? 9.404 6.837 -13.071 1.00 96.88 100 MET A N 1
ATOM 766 C CA . MET A 1 100 ? 8.855 5.662 -12.404 1.00 96.88 100 MET A CA 1
ATOM 767 C C . MET A 1 100 ? 8.184 6.056 -11.089 1.00 96.88 100 MET A C 1
ATOM 769 O O . MET A 1 100 ? 8.842 6.343 -10.088 1.00 96.88 100 MET A O 1
ATOM 773 N N . ARG A 1 101 ? 6.851 6.063 -11.109 1.00 95.88 101 ARG A N 1
ATOM 774 C CA . ARG A 1 101 ? 6.011 6.442 -9.973 1.00 95.88 101 ARG A CA 1
ATOM 775 C C . ARG A 1 101 ? 4.726 5.633 -9.918 1.00 95.88 101 ARG A C 1
ATOM 777 O O . ARG A 1 101 ? 4.224 5.179 -10.947 1.00 95.88 101 ARG A O 1
ATOM 784 N N . ALA A 1 102 ? 4.182 5.520 -8.720 1.00 96.38 102 ALA A N 1
ATOM 785 C CA . ALA A 1 102 ? 2.842 5.032 -8.450 1.00 96.38 102 ALA A CA 1
ATOM 786 C C . ALA A 1 102 ? 2.152 5.934 -7.429 1.00 96.38 102 ALA A C 1
ATOM 788 O O . ALA A 1 102 ? 2.790 6.729 -6.740 1.00 96.38 102 ALA A O 1
ATOM 789 N N . LYS A 1 103 ? 0.834 5.817 -7.353 1.00 95.94 103 LYS A N 1
ATOM 790 C CA . LYS A 1 103 ? -0.017 6.574 -6.451 1.00 95.94 103 LYS A CA 1
ATOM 791 C C . LYS A 1 103 ? -0.773 5.609 -5.552 1.00 95.94 103 LYS A C 1
ATOM 793 O O . LYS A 1 103 ? -1.416 4.681 -6.039 1.00 95.94 103 LYS A O 1
ATOM 798 N N . ILE A 1 104 ? -0.706 5.840 -4.251 1.00 95.88 104 ILE A N 1
ATOM 799 C CA . ILE A 1 104 ? -1.550 5.193 -3.256 1.00 95.88 104 ILE A CA 1
ATOM 800 C C . ILE A 1 104 ? -2.576 6.229 -2.800 1.00 95.88 104 ILE A C 1
ATOM 802 O O . ILE A 1 104 ? -2.217 7.267 -2.266 1.00 95.88 104 ILE A O 1
ATOM 806 N N . ILE A 1 105 ? -3.852 5.958 -3.023 1.00 95.38 105 ILE A N 1
ATOM 807 C CA . ILE A 1 105 ? -4.975 6.804 -2.635 1.00 95.38 105 ILE A CA 1
ATOM 808 C C . ILE A 1 105 ? -5.536 6.225 -1.341 1.00 95.38 105 ILE A C 1
ATOM 810 O O . ILE A 1 105 ? -6.040 5.101 -1.326 1.00 95.38 105 ILE A O 1
ATOM 814 N N . VAL A 1 106 ? -5.435 6.973 -0.251 1.00 94.50 106 VAL A N 1
ATOM 815 C CA . VAL A 1 106 ? -6.007 6.595 1.038 1.00 94.50 106 VAL A CA 1
ATOM 816 C C . VAL A 1 106 ? -7.415 7.162 1.121 1.00 94.50 106 VAL A C 1
ATOM 818 O O . VAL A 1 106 ? -7.619 8.374 1.210 1.00 94.50 106 VAL A O 1
ATOM 821 N N . GLU A 1 107 ? -8.386 6.263 1.070 1.00 91.94 107 GLU A N 1
ATOM 822 C CA . GLU A 1 107 ? -9.803 6.560 1.211 1.00 91.94 107 GLU A CA 1
ATOM 823 C C . GLU A 1 107 ? -10.220 6.494 2.680 1.00 91.94 107 GLU A C 1
ATOM 825 O O . GLU A 1 107 ? -9.593 5.812 3.497 1.00 91.94 107 GLU A O 1
ATOM 830 N N . GLU A 1 108 ? -11.305 7.192 3.006 1.00 85.62 108 GLU A N 1
ATOM 831 C CA . GLU A 1 108 ? -11.965 7.024 4.296 1.00 85.62 108 GLU A CA 1
ATOM 832 C C . GLU A 1 108 ? -12.361 5.555 4.474 1.00 85.62 108 GLU A C 1
ATOM 834 O O . GLU A 1 108 ? -12.749 4.888 3.504 1.00 85.62 108 GLU A O 1
ATOM 839 N N . ALA A 1 109 ? -12.259 5.038 5.700 1.00 70.56 109 ALA A N 1
ATOM 840 C CA . ALA A 1 109 ? -12.813 3.721 5.979 1.00 70.56 109 ALA A CA 1
ATOM 841 C C . ALA A 1 109 ? -14.313 3.767 5.649 1.00 70.56 109 ALA A C 1
ATOM 843 O O . ALA A 1 109 ? -15.014 4.710 6.024 1.00 70.56 109 ALA A O 1
ATOM 844 N N . ALA A 1 110 ? -14.818 2.793 4.888 1.00 61.25 110 ALA A N 1
ATOM 845 C CA . ALA A 1 110 ? -16.242 2.793 4.601 1.00 61.25 110 ALA A CA 1
ATOM 846 C C . ALA A 1 110 ? -16.977 2.629 5.935 1.00 61.25 110 ALA A C 1
ATOM 848 O O . ALA A 1 110 ? -16.539 1.862 6.786 1.00 61.25 110 ALA A O 1
ATOM 849 N N . ARG A 1 111 ? -18.126 3.292 6.113 1.00 54.44 111 ARG A N 1
ATOM 850 C CA . ARG A 1 111 ? -18.962 3.119 7.316 1.00 54.44 111 ARG A CA 1
ATOM 851 C C . ARG A 1 111 ? -19.299 1.644 7.595 1.00 54.44 111 ARG A C 1
ATOM 853 O O . ARG A 1 111 ? -19.537 1.284 8.732 1.00 54.44 111 ARG A O 1
ATOM 860 N N . ALA A 1 112 ? -19.272 0.798 6.564 1.00 54.59 112 ALA A N 1
ATOM 861 C CA . ALA A 1 112 ? -19.442 -0.650 6.667 1.00 54.59 112 ALA A CA 1
ATOM 862 C C . ALA A 1 112 ? -18.287 -1.393 7.375 1.00 54.59 112 ALA A C 1
ATOM 864 O O . ALA A 1 112 ? -18.475 -2.540 7.755 1.00 54.59 112 ALA A O 1
ATOM 865 N N . ASP A 1 113 ? -17.115 -0.769 7.534 1.00 58.69 113 ASP A N 1
ATOM 866 C CA . ASP A 1 113 ? -15.989 -1.292 8.324 1.00 58.69 113 ASP A CA 1
ATOM 867 C C . ASP A 1 113 ? -15.924 -0.658 9.729 1.00 58.69 113 ASP A C 1
ATOM 869 O O . ASP A 1 113 ? -14.994 -0.927 10.492 1.00 58.69 113 ASP A O 1
ATOM 873 N N . LEU A 1 114 ? -16.867 0.235 10.055 1.00 65.56 114 LEU A N 1
ATOM 874 C CA . LEU A 1 114 ? -17.057 0.727 11.412 1.00 65.56 114 LEU A CA 1
ATOM 875 C C . LEU A 1 114 ? -17.947 -0.267 12.145 1.00 65.56 114 LEU A C 1
ATOM 877 O O . LEU A 1 114 ? -19.011 -0.643 11.656 1.00 65.56 114 LEU A O 1
ATOM 881 N N . HIS A 1 115 ? -17.502 -0.666 13.326 1.00 74.00 115 HIS A N 1
ATOM 882 C CA . HIS A 1 115 ? -18.281 -1.509 14.210 1.00 74.00 115 HIS A CA 1
ATOM 883 C C . HIS A 1 115 ? -18.602 -0.717 15.470 1.00 74.00 115 HIS A C 1
ATOM 885 O O . HIS A 1 115 ? -17.705 -0.172 16.115 1.00 74.00 115 HIS A O 1
ATOM 891 N N . GLU A 1 116 ? -19.887 -0.646 15.792 1.00 78.94 116 GLU A N 1
ATOM 892 C CA . GLU A 1 116 ? -20.381 -0.086 17.043 1.00 78.94 116 GLU A CA 1
ATOM 893 C C . GLU A 1 116 ? -20.382 -1.192 18.099 1.00 78.94 116 GLU A C 1
ATOM 895 O O . GLU A 1 116 ? -20.750 -2.339 17.829 1.00 78.94 116 GLU A O 1
ATOM 900 N N . GLY A 1 117 ? -19.923 -0.858 19.298 1.00 79.69 117 GLY A N 1
ATOM 901 C CA . GLY A 1 117 ? -19.871 -1.790 20.408 1.00 79.69 117 GLY A CA 1
ATOM 902 C C . GLY A 1 117 ? -19.822 -1.050 21.731 1.00 79.69 117 GLY A C 1
ATOM 903 O O . GLY A 1 117 ? -19.236 0.030 21.824 1.00 79.69 117 GLY A O 1
ATOM 904 N N . ASP A 1 118 ? -20.419 -1.665 22.745 1.00 83.69 118 ASP A N 1
ATOM 905 C CA . ASP A 1 118 ? -20.494 -1.103 24.085 1.00 83.69 118 ASP A CA 1
ATOM 906 C C . ASP A 1 118 ? -19.390 -1.669 24.976 1.00 83.69 118 ASP A C 1
ATOM 908 O O . ASP A 1 118 ? -19.038 -2.857 24.907 1.00 83.69 118 ASP A O 1
ATOM 912 N N . GLY A 1 119 ? -18.851 -0.828 25.857 1.00 86.94 119 GLY A N 1
ATOM 913 C CA . GLY A 1 119 ? -17.788 -1.250 26.757 1.00 86.94 119 GLY A CA 1
ATOM 914 C C . GLY A 1 119 ? -17.601 -0.388 27.996 1.00 86.94 119 GLY A C 1
ATOM 915 O O . GLY A 1 119 ? -18.026 0.761 28.072 1.00 86.94 119 GLY A O 1
ATOM 916 N N . VAL A 1 120 ? -16.926 -0.962 28.988 1.00 89.62 120 VAL A N 1
ATOM 917 C CA . VAL A 1 120 ? -16.507 -0.292 30.219 1.00 89.62 120 VAL A CA 1
ATOM 918 C C . VAL A 1 120 ? -15.025 0.035 30.121 1.00 89.62 120 VAL A C 1
ATOM 920 O O . VAL A 1 120 ? -14.185 -0.841 29.910 1.00 89.62 120 VAL A O 1
ATOM 923 N N . VAL A 1 121 ? -14.693 1.306 30.309 1.00 90.38 121 VAL A N 1
ATOM 924 C CA . VAL A 1 121 ? -13.316 1.797 30.327 1.00 90.38 121 VAL A CA 1
ATOM 925 C C . VAL A 1 121 ? -12.587 1.256 31.556 1.00 90.38 121 VAL A C 1
ATOM 927 O O . VAL A 1 121 ? -13.012 1.475 32.686 1.00 90.38 121 VAL A O 1
ATOM 930 N N . VAL A 1 122 ? -11.457 0.587 31.352 1.00 91.50 122 VAL A N 1
ATOM 931 C CA . VAL A 1 122 ? -10.584 0.073 32.420 1.00 91.50 122 VAL A CA 1
ATOM 932 C C . VAL A 1 122 ? -9.430 1.036 32.692 1.00 91.50 122 VAL A C 1
ATOM 934 O O . VAL A 1 122 ? -9.101 1.297 33.845 1.00 91.50 122 VAL A O 1
ATOM 937 N N . ASP A 1 123 ? -8.833 1.594 31.639 1.00 91.25 123 ASP A N 1
ATOM 938 C CA . ASP A 1 123 ? -7.737 2.561 31.734 1.00 91.25 123 ASP A CA 1
ATOM 939 C C . ASP A 1 123 ? -7.798 3.560 30.575 1.00 91.25 123 ASP A C 1
ATOM 941 O O . ASP A 1 123 ? -8.218 3.224 29.467 1.00 91.25 123 ASP A O 1
ATOM 945 N N . VAL A 1 124 ? -7.355 4.793 30.812 1.00 89.50 124 VAL A N 1
ATOM 946 C CA . VAL A 1 124 ? -7.297 5.841 29.788 1.00 89.50 124 VAL A CA 1
ATOM 947 C C . VAL A 1 124 ? -5.927 6.493 29.827 1.00 89.50 124 VAL A C 1
ATOM 949 O O . VAL A 1 124 ? -5.505 7.047 30.838 1.00 89.50 124 VAL A O 1
ATOM 952 N N . GLN A 1 125 ? -5.249 6.507 28.683 1.00 89.75 125 GLN A N 1
ATOM 953 C CA . GLN A 1 125 ? -3.956 7.156 28.487 1.00 89.75 125 GLN A CA 1
ATOM 954 C C . GLN A 1 125 ? -4.076 8.215 27.378 1.00 89.75 125 GLN A C 1
ATOM 956 O O . GLN A 1 125 ? -3.578 7.998 26.266 1.00 89.75 125 GLN A O 1
ATOM 961 N N . PRO A 1 126 ? -4.687 9.390 27.652 1.00 85.50 126 PRO A N 1
ATOM 962 C CA . PRO A 1 126 ? -4.944 10.402 26.625 1.00 85.50 126 PRO A CA 1
ATOM 963 C C . PRO A 1 126 ? -3.669 10.923 25.960 1.00 85.50 126 PRO A C 1
ATOM 965 O O . PRO A 1 126 ? -3.639 11.136 24.755 1.00 85.50 126 PRO A O 1
ATOM 968 N N . GLN A 1 127 ? -2.579 11.045 26.728 1.00 83.81 127 GLN A N 1
ATOM 969 C CA . GLN A 1 127 ? -1.266 11.470 26.222 1.00 83.81 127 GLN A CA 1
ATOM 970 C C . GLN A 1 127 ? -0.679 10.498 25.187 1.00 83.81 127 GLN A C 1
ATOM 972 O O . GLN A 1 127 ? 0.120 10.894 24.346 1.00 83.81 127 GLN A O 1
ATOM 977 N N . LYS A 1 128 ? -1.077 9.221 25.235 1.00 82.88 128 LYS A N 1
ATOM 978 C CA . LYS A 1 128 ? -0.673 8.195 24.264 1.00 82.88 128 LYS A CA 1
ATOM 979 C C . LYS A 1 128 ? -1.771 7.889 23.242 1.00 82.88 128 LYS A C 1
ATOM 981 O O . LYS A 1 128 ? -1.593 6.973 22.446 1.00 82.88 128 LYS A O 1
ATOM 986 N N . GLY A 1 129 ? -2.904 8.600 23.292 1.00 86.50 129 GLY A N 1
ATOM 987 C CA . GLY A 1 129 ? -4.075 8.328 22.459 1.00 86.50 129 GLY A CA 1
ATOM 988 C C . GLY A 1 129 ? -4.606 6.904 22.615 1.00 86.50 129 GLY A C 1
ATOM 989 O O . GLY A 1 129 ? -5.051 6.319 21.634 1.00 86.50 129 GLY A O 1
ATOM 990 N N . ARG A 1 130 ? -4.504 6.307 23.810 1.00 89.81 130 ARG A N 1
ATOM 991 C CA . ARG A 1 130 ? -4.918 4.919 24.057 1.00 89.81 130 ARG A CA 1
ATOM 992 C C . ARG A 1 130 ? -5.956 4.818 25.160 1.00 89.81 130 ARG A C 1
ATOM 994 O O . ARG A 1 130 ? -5.862 5.514 26.165 1.00 89.81 130 ARG A O 1
ATOM 1001 N N . VAL A 1 131 ? -6.883 3.888 24.991 1.00 91.19 131 VAL A N 1
ATOM 1002 C CA . VAL A 1 131 ? -7.858 3.470 26.001 1.00 91.19 131 VAL A CA 1
ATOM 1003 C C . VAL A 1 131 ? -7.806 1.952 26.132 1.00 91.19 131 VAL A C 1
ATOM 1005 O O . VAL A 1 131 ? -7.505 1.253 25.163 1.00 91.19 131 VAL A O 1
ATOM 1008 N N . VAL A 1 132 ? -8.027 1.443 27.335 1.00 89.75 132 VAL A N 1
ATOM 1009 C CA . VAL A 1 132 ? -8.218 0.022 27.616 1.00 89.75 132 VAL A CA 1
ATOM 1010 C C . VAL A 1 132 ? -9.661 -0.152 28.049 1.00 89.75 132 VAL A C 1
ATOM 1012 O O . VAL A 1 132 ? -10.119 0.578 28.928 1.00 89.75 132 VAL A O 1
ATOM 1015 N N . LEU A 1 133 ? -10.379 -1.082 27.434 1.00 89.50 133 LEU A N 1
ATOM 1016 C CA . LEU A 1 133 ? -11.793 -1.311 27.699 1.00 89.50 133 LEU A CA 1
ATOM 1017 C C . LEU A 1 133 ? -12.133 -2.801 27.707 1.00 89.50 133 LEU A C 1
ATOM 1019 O O . LEU A 1 133 ? -11.527 -3.604 26.995 1.00 89.50 133 LEU A O 1
ATOM 1023 N N . ASN A 1 134 ? -13.109 -3.138 28.543 1.00 90.25 134 ASN A N 1
ATOM 1024 C CA . ASN A 1 134 ? -13.831 -4.401 28.498 1.00 90.25 134 ASN A CA 1
ATOM 1025 C C . ASN A 1 134 ? -15.054 -4.170 27.621 1.00 90.25 134 ASN A C 1
ATOM 1027 O O . ASN A 1 134 ? -15.818 -3.253 27.911 1.00 90.25 134 ASN A O 1
ATOM 1031 N N . HIS A 1 135 ? -15.257 -4.963 26.579 1.00 87.69 135 HIS A N 1
ATOM 1032 C CA . HIS A 1 135 ? -16.418 -4.806 25.704 1.00 87.69 135 HIS A CA 1
ATOM 1033 C C . HIS A 1 135 ? -17.216 -6.101 25.601 1.00 87.69 135 HIS A C 1
ATOM 1035 O O . HIS A 1 135 ? -16.672 -7.204 25.719 1.00 87.69 135 HIS A O 1
ATOM 1041 N N . GLY A 1 136 ? -18.520 -5.945 25.369 1.00 85.88 136 GLY A N 1
ATOM 1042 C CA . GLY A 1 136 ? -19.403 -7.047 24.997 1.00 85.88 136 GLY A CA 1
ATOM 1043 C C . GLY A 1 136 ? -19.100 -7.571 23.591 1.00 85.88 136 GLY A C 1
ATOM 1044 O O . GLY A 1 136 ? -18.112 -7.198 22.962 1.00 85.88 136 GLY A O 1
ATOM 1045 N N . GLU A 1 137 ? -19.944 -8.457 23.073 1.00 87.06 137 GLU A N 1
ATOM 1046 C CA . GLU A 1 137 ? -19.817 -8.902 21.683 1.00 87.06 137 GLU A CA 1
ATOM 1047 C C . GLU A 1 137 ? -20.002 -7.722 20.717 1.00 87.06 137 GLU A C 1
ATOM 1049 O O . GLU A 1 137 ? -20.966 -6.966 20.827 1.00 87.06 137 GLU A O 1
ATOM 1054 N N . ILE A 1 138 ? -19.081 -7.581 19.760 1.00 84.06 138 ILE A N 1
ATOM 1055 C CA . ILE A 1 138 ? -19.165 -6.588 18.689 1.00 84.06 138 ILE A CA 1
ATOM 1056 C C . ILE A 1 138 ? -19.585 -7.324 17.424 1.00 84.06 138 ILE A C 1
ATOM 1058 O O . ILE A 1 138 ? -18.811 -8.097 16.844 1.00 84.06 138 ILE A O 1
ATOM 1062 N N . LYS A 1 139 ? -20.829 -7.084 17.006 1.00 78.38 139 LYS A N 1
ATOM 1063 C CA . LYS A 1 139 ? -21.462 -7.809 15.907 1.00 78.38 139 LYS A CA 1
ATOM 1064 C C . LYS A 1 139 ? -20.615 -7.742 14.630 1.00 78.38 139 LYS A C 1
ATOM 1066 O O . LYS A 1 139 ? -20.151 -6.675 14.228 1.00 78.38 139 LYS A O 1
ATOM 1071 N N . ASP A 1 140 ? -20.440 -8.904 14.001 1.00 75.94 140 ASP A N 1
ATOM 1072 C CA . ASP A 1 140 ? -19.707 -9.085 12.742 1.00 75.94 140 ASP A CA 1
ATOM 1073 C C . ASP A 1 140 ? -18.210 -8.690 12.805 1.00 75.94 140 ASP A C 1
ATOM 1075 O O . ASP A 1 140 ? -17.561 -8.577 11.765 1.00 75.94 140 ASP A O 1
ATOM 1079 N N . PHE A 1 141 ? -17.643 -8.521 14.012 1.00 79.44 141 PHE A N 1
ATOM 1080 C CA . PHE A 1 141 ? -16.234 -8.161 14.224 1.00 79.44 141 PHE A CA 1
ATOM 1081 C C . PHE A 1 141 ? -15.511 -9.088 15.201 1.00 79.44 141 PHE A C 1
ATOM 1083 O O . PHE A 1 141 ? -14.524 -9.722 14.824 1.00 79.44 141 PHE A O 1
ATOM 1090 N N . MET A 1 142 ? -15.966 -9.161 16.460 1.00 82.75 142 MET A N 1
ATOM 1091 C CA . MET A 1 142 ? -15.271 -9.923 17.502 1.00 82.75 142 MET A CA 1
ATOM 1092 C C . MET A 1 142 ? -16.154 -10.284 18.706 1.00 82.75 142 MET A C 1
ATOM 1094 O O . MET A 1 142 ?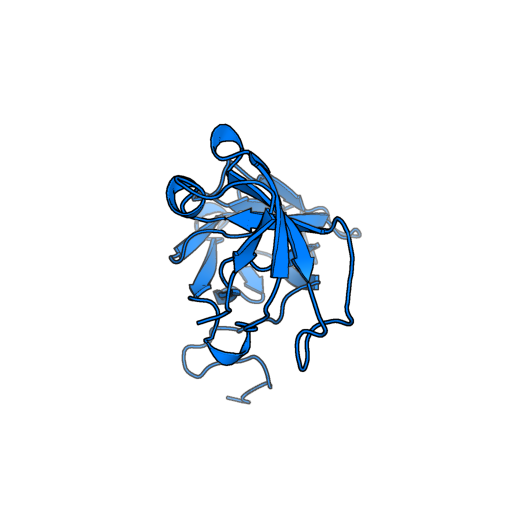 -17.103 -9.579 19.042 1.00 82.75 142 MET A O 1
ATOM 1098 N N . ALA A 1 143 ? -15.795 -11.377 19.387 1.00 86.94 143 ALA A N 1
ATOM 1099 C CA . ALA A 1 143 ? -16.425 -11.806 20.637 1.00 86.94 143 ALA A CA 1
ATOM 1100 C C . ALA A 1 143 ? -16.101 -10.853 21.806 1.00 86.94 143 ALA A C 1
ATOM 1102 O O . ALA A 1 143 ? -15.204 -10.021 21.699 1.00 86.94 143 ALA A O 1
ATOM 1103 N N . ALA A 1 144 ? -16.807 -10.998 22.932 1.00 87.06 144 ALA A N 1
ATOM 1104 C CA . ALA A 1 144 ? -16.550 -10.221 24.145 1.00 87.06 144 ALA A CA 1
ATOM 1105 C C . ALA A 1 144 ? -15.119 -10.434 24.672 1.00 87.06 144 ALA A C 1
ATOM 1107 O O . ALA A 1 144 ? -14.635 -11.569 24.728 1.00 87.06 144 ALA A O 1
ATOM 1108 N N . MET A 1 145 ? -14.450 -9.351 25.074 1.00 86.69 145 MET A N 1
ATOM 1109 C CA . MET A 1 145 ? -13.082 -9.399 25.601 1.00 86.69 145 MET A CA 1
ATOM 1110 C C . MET A 1 145 ? -12.877 -8.417 26.756 1.00 86.69 145 MET A C 1
ATOM 1112 O O . MET A 1 145 ? -13.496 -7.353 26.824 1.00 86.69 145 MET A O 1
ATOM 1116 N N . GLU A 1 146 ? -11.942 -8.764 27.641 1.00 86.88 146 GLU A N 1
ATOM 1117 C CA . GLU A 1 146 ? -11.507 -7.935 28.765 1.00 86.88 146 GLU A CA 1
ATOM 1118 C C . GLU A 1 146 ? -10.081 -7.410 28.547 1.00 86.88 146 GLU A C 1
ATOM 1120 O O . GLU A 1 146 ? -9.219 -8.103 28.003 1.00 86.88 146 GLU A O 1
ATOM 1125 N N . GLY A 1 147 ? -9.817 -6.180 28.988 1.00 83.81 147 GLY A N 1
ATOM 1126 C CA . GLY A 1 147 ? -8.485 -5.579 28.985 1.00 83.81 147 GLY A CA 1
ATOM 1127 C C . GLY A 1 147 ? -7.939 -5.232 27.596 1.00 83.81 147 GLY A C 1
ATOM 1128 O O . GLY A 1 147 ? -6.725 -5.085 27.438 1.00 83.81 147 GLY A O 1
ATOM 1129 N N . MET A 1 148 ? -8.800 -5.089 26.585 1.00 85.94 148 MET A N 1
ATOM 1130 C CA . MET A 1 148 ? -8.370 -4.796 25.219 1.00 85.94 148 MET A CA 1
ATOM 1131 C C . MET A 1 148 ? -8.007 -3.325 25.048 1.00 85.94 148 MET A C 1
ATOM 1133 O O . MET A 1 148 ? -8.704 -2.433 25.528 1.00 85.94 148 MET A O 1
ATOM 1137 N N . SER A 1 149 ? -6.899 -3.060 24.351 1.00 86.62 149 SER A N 1
ATOM 1138 C CA . SER A 1 149 ? -6.420 -1.697 24.130 1.00 86.62 149 SER A CA 1
ATOM 1139 C C . SER A 1 149 ? -6.718 -1.195 22.726 1.00 86.62 149 SER A C 1
ATOM 1141 O O . SER A 1 149 ? -6.346 -1.822 21.737 1.00 86.62 149 SER A O 1
ATOM 1143 N N . TYR A 1 150 ? -7.293 0.001 22.663 1.00 85.12 150 TYR A N 1
ATOM 1144 C CA . TYR A 1 150 ? -7.681 0.692 21.444 1.00 85.12 150 TYR A CA 1
ATOM 1145 C C . TYR A 1 150 ? -6.947 2.022 21.334 1.00 85.12 150 TYR A C 1
ATOM 1147 O O . TYR A 1 150 ? -6.539 2.623 22.333 1.00 85.12 150 TYR A O 1
ATOM 1155 N N . VAL A 1 151 ? -6.766 2.472 20.096 1.00 84.50 151 VAL A N 1
ATOM 1156 C CA . VAL A 1 151 ? -6.182 3.775 19.777 1.00 84.50 151 VAL A CA 1
ATOM 1157 C C . VAL A 1 151 ? -7.318 4.721 19.414 1.00 84.50 151 VAL A C 1
ATOM 1159 O O . VAL A 1 151 ? -8.123 4.396 18.548 1.00 84.50 151 VAL A O 1
ATOM 1162 N N . ALA A 1 152 ? -7.360 5.888 20.047 1.00 82.44 152 ALA A N 1
ATOM 1163 C CA . ALA A 1 152 ? -8.306 6.947 19.731 1.00 82.44 152 ALA A CA 1
ATOM 1164 C C . ALA A 1 152 ? -7.640 8.018 18.865 1.00 82.44 152 ALA A C 1
ATOM 1166 O O . ALA A 1 152 ? -6.536 8.484 19.168 1.00 82.44 152 ALA A O 1
ATOM 1167 N N . ASN A 1 153 ? -8.330 8.429 17.803 1.00 74.56 153 ASN A N 1
ATOM 1168 C CA . ASN A 1 153 ? -7.907 9.519 16.937 1.00 74.56 153 ASN A CA 1
ATOM 1169 C C . ASN A 1 153 ? -9.109 10.434 16.626 1.00 74.56 153 ASN A C 1
ATOM 1171 O O . ASN A 1 153 ? -10.057 9.954 16.011 1.00 74.56 153 ASN A O 1
ATOM 1175 N N . PRO A 1 154 ? -9.088 11.722 17.011 1.00 79.62 154 PRO A N 1
ATOM 1176 C CA . PRO A 1 154 ? -8.013 12.397 17.739 1.00 79.62 154 PRO A CA 1
ATOM 1177 C C . PRO A 1 154 ? -7.892 11.922 19.205 1.00 79.62 154 PRO A C 1
ATOM 1179 O O . PRO A 1 154 ? -8.893 11.542 19.812 1.00 79.62 154 PRO A O 1
ATOM 1182 N N . PRO A 1 155 ? -6.694 11.990 19.828 1.00 80.69 155 PRO A N 1
ATOM 1183 C CA . PRO A 1 155 ? -6.503 11.636 21.244 1.00 80.69 155 PRO A CA 1
ATOM 1184 C C . PRO A 1 155 ? -7.389 12.430 22.212 1.00 80.69 155 PRO A C 1
ATOM 1186 O O . PRO A 1 155 ? -7.637 11.996 23.335 1.00 80.69 155 PRO A O 1
ATOM 1189 N N . THR A 1 156 ? -7.873 13.592 21.773 1.00 83.69 156 THR A N 1
ATOM 1190 C CA . THR A 1 156 ? -8.774 14.469 22.523 1.00 83.69 156 THR A CA 1
ATOM 1191 C C . THR A 1 156 ? -10.126 13.825 22.821 1.00 83.69 156 THR A C 1
ATOM 1193 O O . THR A 1 156 ? -10.763 14.220 23.791 1.00 83.69 156 THR A O 1
ATOM 1196 N N . LEU A 1 157 ? -10.534 12.795 22.066 1.00 84.69 157 LEU A N 1
ATOM 1197 C CA . LEU A 1 157 ? -11.729 11.994 22.361 1.00 84.69 157 LEU A CA 1
ATOM 1198 C C . LEU A 1 157 ? -11.647 11.290 23.723 1.00 84.69 157 LEU A C 1
ATOM 1200 O O . LEU A 1 157 ? -12.667 10.946 24.306 1.00 84.69 157 LEU A O 1
ATOM 1204 N N . LEU A 1 158 ? -10.433 11.087 24.243 1.00 86.31 158 LEU A N 1
ATOM 1205 C CA . LEU A 1 158 ? -10.212 10.444 25.535 1.00 86.31 158 LEU A CA 1
ATOM 1206 C C . LEU A 1 158 ? -10.280 11.417 26.716 1.00 86.31 158 LEU A C 1
ATOM 1208 O O . LEU A 1 158 ? -10.210 10.994 27.871 1.00 86.31 158 LEU A O 1
ATOM 1212 N N . TRP A 1 159 ? -10.364 12.723 26.463 1.00 83.88 159 TRP A N 1
ATOM 1213 C CA . TRP A 1 159 ? -10.406 13.714 27.531 1.00 83.88 159 TRP A CA 1
ATOM 1214 C C . TRP A 1 159 ? -11.769 13.708 28.220 1.00 83.88 159 TRP A C 1
ATOM 1216 O O . TRP A 1 159 ? -12.801 13.907 27.595 1.00 83.88 159 TRP A O 1
ATOM 1226 N N . GLY A 1 160 ? -11.756 13.492 29.536 1.00 83.06 160 GLY A N 1
ATOM 1227 C CA . GLY A 1 160 ? -12.966 13.400 30.356 1.00 83.06 160 GLY A CA 1
ATOM 1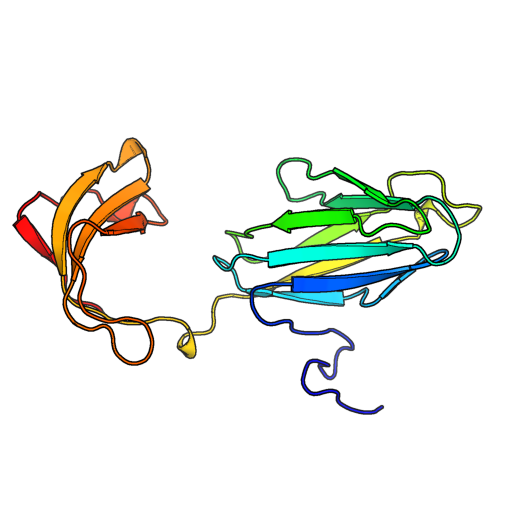228 C C . GLY A 1 160 ? -13.425 11.968 30.642 1.00 83.06 160 GLY A C 1
ATOM 1229 O O . GLY A 1 160 ? -14.193 11.778 31.585 1.00 83.06 160 GLY A O 1
ATOM 1230 N N 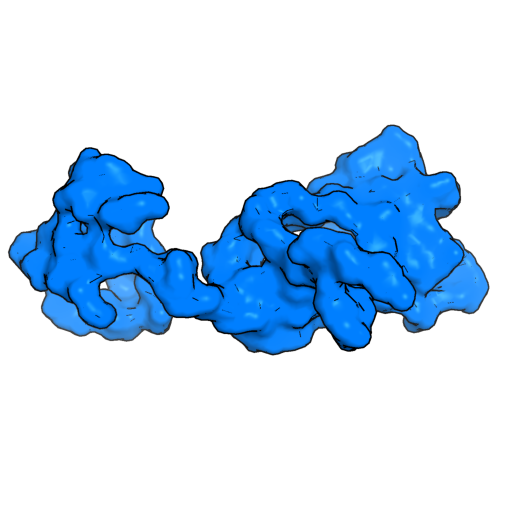. LEU A 1 161 ? -12.905 10.966 29.922 1.00 86.56 161 LEU A N 1
ATOM 1231 C CA . LEU A 1 161 ? -13.130 9.558 30.253 1.00 86.56 161 LEU A CA 1
ATOM 1232 C C . LEU A 1 161 ? -12.380 9.175 31.530 1.00 86.56 161 LEU A C 1
ATOM 1234 O O . LEU A 1 161 ? -11.244 9.597 31.761 1.00 86.56 161 LEU A O 1
ATOM 1238 N N . LYS A 1 162 ? -13.021 8.351 32.359 1.00 88.38 162 LYS A N 1
ATOM 1239 C CA . LYS A 1 162 ? -12.449 7.811 33.594 1.00 88.38 162 LYS A CA 1
ATOM 1240 C C . LYS A 1 162 ? -12.560 6.286 33.581 1.00 88.38 162 LYS A C 1
ATOM 1242 O O . LYS A 1 162 ? -13.485 5.752 32.970 1.00 88.38 162 LYS A O 1
ATOM 1247 N N . PRO A 1 163 ? -11.667 5.570 34.278 1.00 88.50 163 PRO A N 1
ATOM 1248 C CA . PRO A 1 163 ? -11.903 4.169 34.604 1.00 88.50 163 PRO A CA 1
ATOM 1249 C C . PRO A 1 163 ? -13.294 3.980 35.229 1.00 88.50 163 PRO A C 1
ATOM 1251 O O . PRO A 1 163 ? -13.697 4.752 36.100 1.00 88.50 163 PRO A O 1
ATOM 1254 N N . GLY A 1 164 ? -14.035 2.983 34.753 1.00 83.62 164 GLY A N 1
ATOM 1255 C CA . GLY A 1 164 ? -15.426 2.709 35.111 1.00 83.62 164 GLY A CA 1
ATOM 1256 C C . GLY A 1 164 ? -16.474 3.449 34.271 1.00 83.62 164 GLY A C 1
ATOM 1257 O O . GLY A 1 164 ? -17.659 3.168 34.428 1.00 83.62 164 GLY A O 1
ATOM 1258 N N . SER A 1 165 ? -16.086 4.369 33.377 1.00 84.75 165 SER A N 1
ATOM 1259 C CA . SER A 1 165 ? -17.026 4.988 32.435 1.00 84.75 165 SER A CA 1
ATOM 1260 C C . SER A 1 165 ? -17.573 3.946 31.459 1.00 84.75 165 SER A C 1
ATOM 1262 O O . SER A 1 165 ? -16.805 3.192 30.861 1.00 84.75 165 SER A O 1
ATOM 1264 N N . PHE A 1 166 ? -18.892 3.926 31.282 1.00 82.69 166 PHE A N 1
ATOM 1265 C CA . PHE A 1 166 ? -19.539 3.181 30.207 1.00 82.69 166 PHE A CA 1
ATOM 1266 C C . PHE A 1 166 ? -19.459 3.991 28.909 1.00 82.69 166 PHE A C 1
ATOM 1268 O O . PHE A 1 166 ? -19.676 5.204 28.932 1.00 82.69 166 PHE A O 1
ATOM 1275 N N . MET A 1 167 ? -19.116 3.331 27.807 1.00 75.44 167 MET A N 1
ATOM 1276 C CA . MET A 1 167 ? -19.141 3.901 26.465 1.00 75.44 167 MET A CA 1
ATOM 1277 C C . MET A 1 167 ? -20.157 3.144 25.626 1.00 75.44 167 MET A C 1
ATOM 1279 O O . MET A 1 167 ? -20.043 1.927 25.488 1.00 75.44 167 MET A O 1
ATOM 1283 N N . GLU A 1 168 ? -21.108 3.889 25.072 1.00 71.25 168 GLU A N 1
ATOM 1284 C CA . GLU A 1 168 ? -22.033 3.400 24.053 1.00 71.25 168 GLU A CA 1
ATOM 1285 C C . GLU A 1 168 ? -21.456 3.688 22.667 1.00 71.25 168 GLU A C 1
ATOM 1287 O O . GLU A 1 168 ? -20.921 4.777 22.425 1.00 71.25 168 GLU A O 1
ATOM 1292 N N . GLY A 1 169 ? -21.536 2.706 21.771 1.00 61.81 169 GLY A N 1
ATOM 1293 C CA . GLY A 1 169 ? -21.152 2.879 20.372 1.00 61.81 169 GLY A CA 1
ATOM 1294 C C . GLY A 1 169 ? -22.216 3.670 19.608 1.00 61.81 169 GLY A C 1
ATOM 1295 O O . GLY A 1 169 ? -23.352 3.215 19.511 1.00 61.81 169 GLY A O 1
ATOM 1296 N N . GLY A 1 170 ? -21.856 4.832 19.056 1.00 43.03 170 GLY A N 1
ATOM 1297 C CA . GLY A 1 170 ? -22.715 5.637 18.178 1.00 43.03 170 GLY A CA 1
ATOM 1298 C C . GLY A 1 170 ? -21.929 6.448 17.159 1.00 43.03 170 GLY A C 1
ATOM 1299 O O . GLY A 1 170 ? -20.716 6.672 17.388 1.00 43.03 170 GLY A O 1
#

Foldseek 3Di:
DDDDPQADPVREGEDDAEEAEWEQEVAEIVVQHYEYEAQGKYKYKYEYPDAKWKWFWPPDPGDIDIHGHPDIDIDMDHHHDFDKTKIATPDDPDDCRRVRIGIYGYDYDPVVPDWWWKWFWQDADLVQQKTFTFTDQTPPPDHTDHRDMDGHVPSCVRPPDDGGDIDGGD

Sequence (170 aa):
MSHTQYGLPDGSVRLPPGDVYILVTQFVYVPNNIRLKAGALYTLLFLSKDVLHGASLIETRSLNSVIMPGMVTAMTVRPMQTGDILMLCNEYCGIRHHSMRAKIIVEEAARADLHEGDGVVVDVQPQKGRVVLNHGEIKDFMAAMEGMSYVANPPTLLWGLKPGSFMEGG